Protein AF-A0A711BLQ0-F1 (afdb_monomer_lite)

Radius of gyration: 12.57 Å; chains: 1; bounding box: 32×21×40 Å

Secondary structure (DSSP, 8-state):
---B-SSHHHHHHHHHHHHT--GGGS-HHHHHHHHHHHHH--BHHHHHHHHHHHHHHHHHHHS---

Foldseek 3Di:
DQQFQPDLVSLQVVLCVLVVHHPVRDDPVLVVVLVVVVVVGRRNVVSNVVSCVVVVVVVVVPPPDD

Organism: Salmone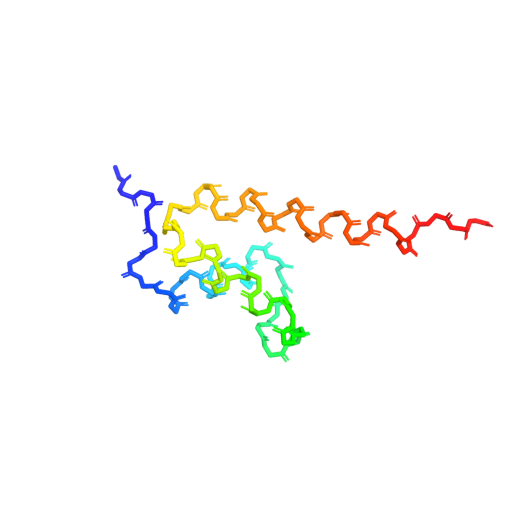lla enterica I (NCBI:txid59201)

Structure (mmCIF, N/CA/C/O backbone):
data_AF-A0A711BLQ0-F1
#
_entry.id   AF-A0A711BLQ0-F1
#
loop_
_atom_site.group_PDB
_atom_site.id
_atom_site.type_symbol
_atom_site.label_atom_id
_atom_site.label_alt_id
_atom_site.label_comp_id
_atom_site.label_asym_id
_atom_site.label_entity_id
_atom_site.label_seq_id
_atom_site.pdbx_PDB_ins_code
_atom_site.Cartn_x
_atom_site.Cartn_y
_atom_site.Cartn_z
_atom_site.occupancy
_atom_site.B_iso_or_equiv
_atom_site.auth_seq_id
_atom_site.auth_comp_id
_atom_site.auth_asym_id
_atom_site.auth_atom_id
_atom_site.pdbx_PDB_model_num
ATOM 1 N N . PHE A 1 1 ? -20.532 -3.129 3.838 1.00 48.56 1 PHE A N 1
ATOM 2 C CA . PHE A 1 1 ? -19.325 -3.910 4.159 1.00 48.56 1 PHE A CA 1
ATOM 3 C C . PHE A 1 1 ? -18.137 -2.990 4.004 1.00 48.56 1 PHE A C 1
ATOM 5 O O . PHE A 1 1 ? -18.006 -2.359 2.964 1.00 48.56 1 PHE A O 1
ATOM 12 N N . GLU A 1 2 ? -17.386 -2.807 5.081 1.00 55.47 2 GLU A N 1
ATOM 13 C CA . GLU A 1 2 ? -16.313 -1.820 5.188 1.00 55.47 2 GLU A CA 1
ATOM 14 C C . GLU A 1 2 ? -15.153 -2.234 4.267 1.00 55.47 2 GLU A C 1
ATOM 16 O O . GLU A 1 2 ? -14.504 -3.251 4.490 1.00 55.47 2 GLU A O 1
ATOM 21 N N . TYR A 1 3 ? -14.936 -1.490 3.180 1.00 75.50 3 TYR A N 1
ATOM 22 C CA . TYR A 1 3 ? -13.881 -1.741 2.185 1.00 75.50 3 TYR A CA 1
ATOM 23 C C . TYR A 1 3 ? -12.529 -1.172 2.641 1.00 75.50 3 TYR A C 1
ATOM 25 O O . TYR A 1 3 ? -11.751 -0.677 1.831 1.00 75.50 3 TYR A O 1
ATOM 33 N N . HIS A 1 4 ? -12.249 -1.195 3.941 1.00 84.25 4 HIS A N 1
ATOM 34 C CA . HIS A 1 4 ? -11.038 -0.614 4.504 1.00 84.25 4 HIS A CA 1
ATOM 35 C C . HIS A 1 4 ? -10.132 -1.695 5.063 1.00 84.25 4 HIS A C 1
ATOM 37 O O . HIS A 1 4 ? -10.589 -2.696 5.619 1.00 84.25 4 HIS A O 1
ATOM 43 N N . PHE A 1 5 ? -8.830 -1.493 4.910 1.00 84.75 5 PHE A N 1
ATOM 44 C CA . PHE A 1 5 ? -7.872 -2.344 5.584 1.00 84.75 5 PHE A CA 1
ATOM 45 C C . PHE A 1 5 ? -7.896 -2.044 7.084 1.00 84.75 5 PHE A C 1
ATOM 47 O O . PHE A 1 5 ? -7.737 -0.887 7.470 1.00 84.75 5 PHE A O 1
ATOM 54 N N . PRO A 1 6 ? -8.055 -3.067 7.942 1.00 84.25 6 PRO A N 1
ATOM 55 C CA . PRO A 1 6 ? -8.124 -2.862 9.387 1.00 84.25 6 PRO A CA 1
ATOM 56 C C . PRO A 1 6 ? -6.784 -2.393 9.967 1.00 84.25 6 PRO A C 1
ATOM 58 O O . PRO A 1 6 ? -6.750 -1.776 11.025 1.00 84.25 6 PRO A O 1
ATOM 61 N N . THR A 1 7 ? -5.669 -2.694 9.290 1.00 86.75 7 THR A N 1
ATOM 62 C CA . THR A 1 7 ? -4.321 -2.251 9.660 1.00 86.75 7 THR A CA 1
ATOM 63 C C . THR A 1 7 ? -3.437 -2.088 8.423 1.00 86.75 7 THR A C 1
ATOM 65 O O . THR A 1 7 ? -3.667 -2.716 7.387 1.00 86.75 7 THR A O 1
ATOM 68 N N . VAL A 1 8 ? -2.357 -1.312 8.563 1.00 87.06 8 VAL A N 1
ATOM 69 C CA . VAL A 1 8 ? -1.301 -1.158 7.544 1.00 87.06 8 VAL A CA 1
ATOM 70 C C . VAL A 1 8 ? -0.683 -2.511 7.165 1.00 87.06 8 VAL A C 1
ATOM 72 O O . VAL A 1 8 ? -0.397 -2.757 5.998 1.00 87.06 8 VAL A O 1
ATOM 75 N N . ILE A 1 9 ? -0.519 -3.428 8.127 1.00 88.12 9 ILE A N 1
ATOM 76 C CA . ILE A 1 9 ? 0.026 -4.772 7.870 1.00 88.12 9 ILE A CA 1
ATOM 77 C C . ILE A 1 9 ? -0.938 -5.588 7.001 1.00 88.12 9 ILE A C 1
ATOM 79 O O . ILE A 1 9 ? -0.508 -6.201 6.024 1.00 88.12 9 ILE A O 1
ATOM 83 N N . ALA A 1 10 ? -2.240 -5.562 7.311 1.00 88.12 10 ALA A N 1
ATOM 84 C CA . ALA A 1 10 ? -3.255 -6.238 6.503 1.00 88.12 10 ALA A CA 1
ATOM 85 C C . ALA A 1 10 ? -3.309 -5.678 5.074 1.00 88.12 10 ALA A C 1
ATOM 87 O O . ALA A 1 10 ? -3.452 -6.441 4.120 1.00 88.12 10 ALA A O 1
ATOM 88 N N . ALA A 1 11 ? -3.128 -4.364 4.922 1.00 89.19 11 ALA A N 1
ATOM 89 C CA . ALA A 1 11 ? -3.040 -3.733 3.614 1.00 89.19 11 ALA A CA 1
ATOM 90 C C . ALA A 1 11 ? -1.814 -4.209 2.829 1.00 89.19 11 ALA A C 1
ATOM 92 O O . ALA A 1 11 ? -1.952 -4.668 1.699 1.00 89.19 11 ALA A O 1
ATOM 93 N N . LYS A 1 12 ? -0.624 -4.181 3.444 1.00 88.75 12 LYS A N 1
ATOM 94 C CA . LYS A 1 12 ? 0.629 -4.650 2.828 1.00 88.75 12 LYS A CA 1
ATOM 95 C C . LYS A 1 12 ? 0.540 -6.113 2.379 1.00 88.75 12 LYS A C 1
ATOM 97 O O . LYS A 1 12 ? 1.006 -6.440 1.291 1.00 88.75 12 LYS A O 1
ATOM 102 N N . LEU A 1 13 ? -0.090 -6.980 3.176 1.00 88.19 13 LEU A N 1
ATOM 103 C CA . LEU A 1 13 ? -0.330 -8.379 2.804 1.00 88.19 13 LEU A CA 1
ATOM 104 C C . LEU A 1 13 ? -1.289 -8.509 1.617 1.00 88.19 13 LEU A C 1
ATOM 106 O O . LEU A 1 13 ? -0.997 -9.248 0.685 1.00 88.19 13 LEU A O 1
ATOM 110 N N . ALA A 1 14 ? -2.400 -7.772 1.621 1.00 88.62 14 ALA A N 1
ATOM 111 C CA . ALA A 1 14 ? -3.361 -7.808 0.522 1.00 88.62 14 ALA A CA 1
ATOM 112 C C . ALA A 1 14 ? -2.787 -7.251 -0.787 1.00 88.62 14 ALA A C 1
ATOM 114 O O . ALA A 1 14 ? -3.133 -7.731 -1.858 1.00 88.62 14 ALA A O 1
ATOM 115 N N . ILE A 1 15 ? -1.904 -6.255 -0.705 1.00 87.62 15 ILE A N 1
ATOM 116 C CA . ILE A 1 15 ? -1.175 -5.721 -1.858 1.00 87.62 15 ILE A CA 1
ATOM 117 C C . ILE A 1 15 ? -0.218 -6.773 -2.421 1.00 87.62 15 ILE A C 1
ATOM 119 O O . ILE A 1 15 ? -0.158 -6.961 -3.631 1.00 87.62 15 ILE A O 1
ATOM 123 N N . ALA A 1 16 ? 0.524 -7.466 -1.555 1.00 88.88 16 ALA A N 1
ATOM 124 C CA . ALA A 1 16 ? 1.425 -8.534 -1.976 1.00 88.88 16 ALA A CA 1
ATOM 125 C C . ALA A 1 16 ? 0.679 -9.695 -2.646 1.00 88.88 16 ALA A C 1
ATOM 127 O O . ALA A 1 16 ? 1.170 -10.254 -3.625 1.00 88.88 16 ALA A O 1
ATOM 128 N N . ASP A 1 17 ? -0.506 -10.023 -2.131 1.00 88.31 17 ASP A N 1
ATOM 129 C CA . ASP A 1 17 ? -1.410 -11.016 -2.710 1.00 88.31 17 ASP A CA 1
ATOM 130 C C . ASP A 1 17 ? -1.953 -10.559 -4.079 1.00 88.31 17 ASP A C 1
ATOM 132 O O . ASP A 1 17 ? -1.841 -11.301 -5.051 1.00 88.31 17 ASP A O 1
ATOM 136 N N . ASP A 1 18 ? -2.430 -9.310 -4.196 1.00 86.75 18 ASP A N 1
ATOM 137 C CA . ASP A 1 18 ? -2.960 -8.740 -5.452 1.00 86.75 18 ASP A CA 1
ATOM 138 C C . ASP A 1 18 ? -1.891 -8.643 -6.552 1.00 86.75 18 ASP A C 1
ATOM 140 O O . ASP A 1 18 ? -2.154 -8.952 -7.713 1.00 86.75 18 ASP A O 1
ATOM 144 N N . LEU A 1 19 ? -0.667 -8.255 -6.182 1.00 83.44 19 LEU A N 1
ATOM 145 C CA . LEU A 1 19 ? 0.468 -8.167 -7.102 1.00 83.44 19 LEU A CA 1
ATOM 146 C C . LEU A 1 19 ? 1.137 -9.522 -7.366 1.00 83.44 19 LEU A C 1
ATOM 148 O O . LEU A 1 19 ? 1.994 -9.602 -8.244 1.00 83.44 19 LEU A O 1
ATOM 152 N N . ALA A 1 20 ? 0.799 -10.565 -6.599 1.00 87.00 20 ALA A N 1
ATOM 153 C CA . ALA A 1 20 ? 1.513 -11.843 -6.556 1.00 87.00 20 ALA A CA 1
ATOM 154 C C . ALA A 1 20 ? 3.038 -11.699 -6.323 1.00 87.00 20 ALA A C 1
ATOM 156 O O . ALA A 1 20 ? 3.835 -12.548 -6.733 1.00 87.00 20 ALA A O 1
ATOM 157 N N . ILE A 1 21 ? 3.458 -10.623 -5.647 1.00 82.75 21 ILE A N 1
ATOM 158 C CA . ILE A 1 21 ? 4.857 -10.319 -5.323 1.00 82.75 21 ILE A CA 1
ATOM 159 C C . ILE A 1 21 ? 4.979 -10.243 -3.799 1.00 82.75 21 ILE A C 1
ATOM 161 O O . ILE A 1 21 ? 4.335 -9.401 -3.175 1.00 82.75 21 ILE A O 1
ATOM 165 N N . PRO A 1 22 ? 5.824 -11.067 -3.157 1.00 84.69 22 PRO A N 1
ATOM 166 C CA . PRO A 1 22 ? 6.008 -10.978 -1.715 1.00 84.69 22 PRO A CA 1
ATOM 167 C C . PRO A 1 22 ? 6.657 -9.639 -1.341 1.00 84.69 22 PRO A C 1
ATOM 169 O O . PRO A 1 22 ? 7.617 -9.222 -1.987 1.00 84.69 22 PRO A O 1
ATOM 172 N N . LEU A 1 23 ? 6.215 -9.013 -0.241 1.00 79.31 23 LEU A N 1
ATOM 173 C CA . LEU A 1 23 ? 6.804 -7.767 0.295 1.00 79.31 23 LEU A CA 1
ATOM 174 C C . LEU A 1 23 ? 8.332 -7.841 0.397 1.00 79.31 23 LEU A C 1
ATOM 176 O O . LEU A 1 23 ? 9.020 -6.858 0.140 1.00 79.31 23 LEU A O 1
ATOM 180 N N . ALA A 1 24 ? 8.868 -9.019 0.731 1.00 82.94 24 ALA A N 1
ATOM 181 C CA . ALA A 1 24 ? 10.302 -9.288 0.812 1.00 82.94 24 ALA A CA 1
ATOM 182 C C . ALA A 1 24 ? 11.058 -9.051 -0.511 1.00 82.94 24 ALA A C 1
ATOM 184 O O . ALA A 1 24 ? 12.232 -8.701 -0.470 1.00 82.94 24 ALA A O 1
ATOM 185 N N . ARG A 1 25 ? 10.394 -9.219 -1.663 1.00 82.62 25 ARG A N 1
ATOM 186 C CA . ARG A 1 25 ? 10.947 -8.977 -3.006 1.00 82.62 25 ARG A CA 1
ATOM 187 C C . ARG A 1 25 ? 10.710 -7.566 -3.533 1.00 82.62 25 ARG A C 1
ATOM 189 O O . ARG A 1 25 ? 11.300 -7.213 -4.544 1.00 82.62 25 ARG A O 1
ATOM 196 N N . MET A 1 26 ? 9.856 -6.789 -2.875 1.00 84.25 26 MET A N 1
ATOM 197 C CA . MET A 1 26 ? 9.662 -5.381 -3.207 1.00 84.25 26 MET A CA 1
ATOM 198 C C . MET A 1 26 ? 10.873 -4.565 -2.758 1.00 84.25 26 MET A C 1
ATOM 200 O O . MET A 1 26 ? 11.409 -4.812 -1.669 1.00 84.25 26 MET A O 1
ATOM 204 N N . SER A 1 27 ? 11.262 -3.587 -3.573 1.00 86.25 27 SER A N 1
ATOM 205 C CA . SER A 1 27 ? 12.321 -2.635 -3.238 1.00 86.25 27 SER A CA 1
ATOM 206 C C . SER A 1 27 ? 11.879 -1.706 -2.106 1.00 86.25 27 SER A C 1
ATOM 208 O O . SER A 1 27 ? 10.685 -1.522 -1.860 1.00 86.25 27 SER A O 1
ATOM 210 N N . ASP A 1 28 ? 12.828 -1.074 -1.419 1.00 87.31 28 ASP A N 1
ATOM 211 C CA . ASP A 1 28 ? 12.501 -0.104 -0.368 1.00 87.31 28 ASP A CA 1
ATOM 212 C C . ASP A 1 28 ? 11.673 1.079 -0.898 1.00 87.31 28 ASP A C 1
ATOM 214 O O . ASP A 1 28 ? 10.795 1.570 -0.193 1.00 87.31 28 ASP A O 1
ATOM 218 N N . GLU A 1 29 ? 11.866 1.465 -2.164 1.00 87.19 29 GLU A N 1
ATOM 219 C CA . GLU A 1 29 ? 11.043 2.474 -2.843 1.00 87.19 29 GLU A CA 1
ATOM 220 C C . GLU A 1 29 ? 9.579 2.028 -2.998 1.00 87.19 29 GLU A C 1
ATOM 222 O O . GLU A 1 29 ? 8.672 2.781 -2.646 1.00 87.19 29 GLU A O 1
ATOM 227 N N . ASP A 1 30 ? 9.334 0.784 -3.433 1.00 87.44 30 ASP A N 1
ATOM 228 C CA . ASP A 1 30 ? 7.981 0.213 -3.532 1.00 87.44 30 ASP A CA 1
ATOM 229 C C . ASP A 1 30 ? 7.286 0.222 -2.170 1.00 87.44 30 ASP A C 1
ATOM 231 O O . 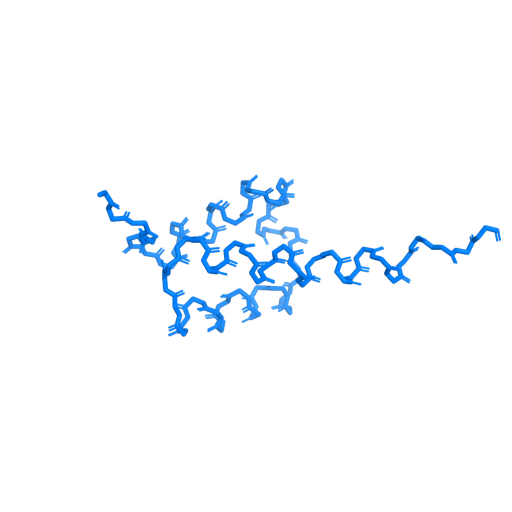ASP A 1 30 ? 6.125 0.612 -2.035 1.00 87.44 30 ASP A O 1
ATOM 235 N N . ARG A 1 31 ? 8.017 -0.198 -1.131 1.00 87.62 31 ARG A N 1
ATOM 236 C CA . ARG A 1 31 ? 7.496 -0.247 0.236 1.00 87.62 31 ARG A CA 1
ATOM 237 C C . ARG A 1 31 ? 7.190 1.147 0.769 1.00 87.62 31 ARG A C 1
ATOM 239 O O . ARG A 1 31 ? 6.161 1.302 1.421 1.00 87.62 31 ARG A O 1
ATOM 246 N N . ALA A 1 32 ? 8.045 2.132 0.497 1.00 90.06 32 ALA A N 1
ATOM 247 C CA . ALA A 1 32 ? 7.833 3.521 0.896 1.00 90.06 32 ALA A CA 1
ATOM 248 C C . ALA A 1 32 ? 6.631 4.143 0.170 1.00 90.06 32 ALA A C 1
ATOM 250 O O . ALA A 1 32 ? 5.820 4.820 0.800 1.00 90.06 32 ALA A O 1
ATOM 251 N N . PHE A 1 33 ? 6.467 3.859 -1.125 1.00 89.81 33 PHE A N 1
ATOM 252 C CA . PHE A 1 33 ? 5.306 4.302 -1.897 1.00 89.81 33 PHE A CA 1
ATOM 253 C C . PHE A 1 33 ? 4.003 3.718 -1.340 1.00 89.81 33 PHE A C 1
ATOM 255 O O . PHE A 1 33 ? 3.045 4.451 -1.087 1.00 89.81 33 PHE A O 1
ATOM 262 N N . ILE A 1 34 ? 3.991 2.408 -1.069 1.00 89.25 34 ILE A N 1
ATOM 263 C CA . ILE A 1 34 ? 2.864 1.739 -0.413 1.00 89.25 34 ILE A CA 1
ATOM 264 C C . ILE A 1 34 ? 2.572 2.394 0.944 1.00 89.25 34 ILE A C 1
ATOM 266 O O . ILE A 1 34 ? 1.421 2.701 1.233 1.00 89.25 34 ILE A O 1
ATOM 270 N N . ASP A 1 35 ? 3.588 2.637 1.773 1.00 90.56 35 ASP A N 1
ATOM 271 C CA . ASP A 1 35 ? 3.417 3.234 3.103 1.00 90.56 35 ASP A CA 1
ATOM 272 C C . ASP A 1 35 ? 2.848 4.664 3.050 1.00 90.56 35 ASP A C 1
ATOM 274 O O . ASP A 1 35 ? 1.955 5.000 3.831 1.00 90.56 35 ASP A O 1
ATOM 278 N N . SER A 1 36 ? 3.276 5.469 2.071 1.00 91.81 36 SER A N 1
ATOM 279 C CA . SER A 1 36 ? 2.721 6.805 1.819 1.00 91.81 36 SER A CA 1
ATOM 280 C C . SER A 1 36 ? 1.228 6.738 1.500 1.00 91.81 36 SER A C 1
ATOM 282 O O . SER A 1 36 ? 0.431 7.423 2.140 1.00 91.81 36 SER A O 1
ATOM 284 N N . ILE A 1 37 ? 0.824 5.847 0.585 1.00 91.31 37 ILE A N 1
ATOM 285 C CA . ILE A 1 37 ? -0.593 5.666 0.238 1.00 91.31 37 ILE A CA 1
ATOM 286 C C . ILE A 1 37 ? -1.393 5.196 1.453 1.00 91.31 37 ILE A C 1
ATOM 288 O O . ILE A 1 37 ? -2.485 5.701 1.682 1.00 91.31 37 ILE A O 1
ATOM 292 N N . LEU A 1 38 ? -0.865 4.261 2.246 1.00 89.2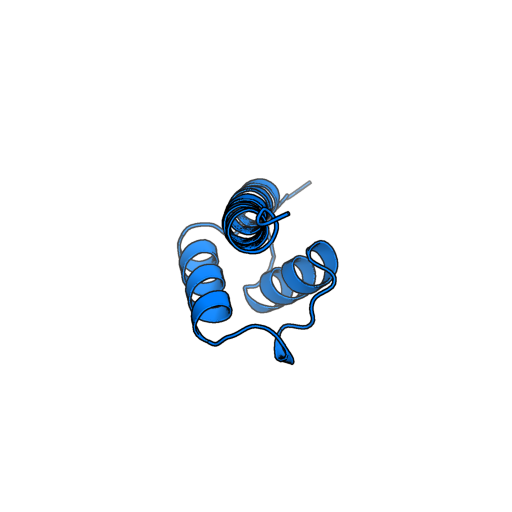5 38 LEU A N 1
ATOM 293 C CA . LEU A 1 38 ? -1.553 3.747 3.437 1.00 89.25 38 LEU A CA 1
ATOM 294 C C . LEU A 1 38 ? -1.685 4.789 4.552 1.00 89.25 38 LEU A C 1
ATOM 296 O O . LEU A 1 38 ? -2.606 4.696 5.363 1.00 89.25 38 LEU A O 1
ATOM 300 N N . THR A 1 39 ? -0.786 5.773 4.579 1.00 89.25 39 THR A N 1
ATOM 301 C CA . THR A 1 39 ? -0.871 6.934 5.472 1.00 89.25 39 THR A CA 1
ATOM 302 C C . THR A 1 39 ? -1.936 7.926 4.998 1.00 89.25 39 THR A C 1
ATOM 304 O O . THR A 1 39 ? -2.607 8.541 5.825 1.00 89.25 39 THR A O 1
ATOM 307 N N . GLU A 1 40 ? -2.139 8.061 3.685 1.00 90.75 40 GLU A N 1
ATOM 308 C CA . GLU A 1 40 ? -3.203 8.896 3.112 1.00 90.75 40 GLU A CA 1
ATOM 309 C C . GLU A 1 40 ? -4.588 8.234 3.199 1.00 90.75 40 GLU A C 1
ATOM 311 O O . GLU A 1 40 ? -5.576 8.885 3.539 1.00 90.75 40 GLU A O 1
ATOM 316 N N . THR A 1 41 ? -4.683 6.944 2.866 1.00 88.62 41 THR A N 1
ATOM 317 C CA . THR A 1 41 ? -5.948 6.219 2.722 1.00 88.62 41 THR A CA 1
ATOM 318 C C . THR A 1 41 ? -5.782 4.727 3.010 1.00 88.62 41 THR A C 1
ATOM 320 O O . THR A 1 41 ? -4.897 4.046 2.500 1.00 88.62 41 THR A O 1
ATOM 323 N N . LEU A 1 42 ? -6.700 4.177 3.807 1.00 88.50 42 LEU A N 1
ATOM 324 C CA . LEU A 1 42 ? -6.827 2.731 4.027 1.00 88.50 42 LEU A CA 1
ATOM 325 C C . LEU A 1 42 ? -7.970 2.123 3.209 1.00 88.50 42 LEU A C 1
ATOM 327 O O . LEU A 1 42 ? -8.385 0.994 3.469 1.00 88.50 42 LEU A O 1
ATOM 331 N N . ASN A 1 43 ? -8.523 2.862 2.243 1.00 90.12 43 ASN A N 1
ATOM 332 C CA . ASN A 1 43 ? -9.576 2.344 1.380 1.00 90.12 43 ASN A CA 1
ATOM 333 C C . ASN A 1 43 ? -8.997 1.327 0.390 1.00 90.12 43 ASN A C 1
ATOM 335 O O . ASN A 1 43 ? -8.192 1.669 -0.472 1.00 90.12 43 ASN A O 1
ATOM 339 N N . ARG A 1 44 ? -9.440 0.072 0.487 1.00 86.25 44 ARG A N 1
ATOM 340 C CA . ARG A 1 44 ? -8.942 -1.048 -0.316 1.00 86.25 44 ARG A CA 1
ATOM 341 C C . ARG A 1 44 ? -9.000 -0.761 -1.812 1.00 86.25 44 ARG A C 1
ATOM 343 O O . ARG A 1 44 ? -8.048 -1.071 -2.520 1.00 86.25 44 ARG A O 1
ATOM 350 N N . SER A 1 45 ? -10.103 -0.195 -2.291 1.00 87.81 45 SER A N 1
ATOM 351 C CA . SER A 1 45 ? -10.295 0.059 -3.721 1.00 87.81 45 SER A CA 1
ATOM 352 C C . SER A 1 45 ? -9.334 1.128 -4.233 1.00 87.81 45 SER A C 1
ATOM 354 O O . SER A 1 45 ? -8.752 0.963 -5.301 1.00 87.81 45 SER A O 1
ATOM 356 N N . GLU A 1 46 ? -9.134 2.195 -3.460 1.00 90.12 46 GLU A N 1
ATOM 357 C CA . GLU A 1 46 ? -8.241 3.294 -3.832 1.00 90.12 46 GLU A CA 1
ATOM 358 C C . GLU A 1 46 ? -6.766 2.888 -3.756 1.00 90.12 46 GLU A C 1
ATOM 360 O O . GLU A 1 46 ? -6.015 3.107 -4.708 1.00 90.12 46 GLU A O 1
ATOM 365 N N . VAL A 1 47 ? -6.379 2.218 -2.665 1.00 90.50 47 VAL A N 1
ATOM 366 C CA . VAL A 1 47 ? -5.027 1.685 -2.457 1.00 90.50 47 VAL A CA 1
ATOM 367 C C . VAL A 1 47 ? -4.636 0.762 -3.612 1.00 90.50 47 VAL A C 1
ATOM 369 O O . VAL A 1 47 ? -3.611 0.980 -4.257 1.00 90.50 47 VAL A O 1
ATOM 372 N N . LEU A 1 48 ? -5.467 -0.240 -3.923 1.00 87.38 48 LEU A N 1
ATOM 373 C CA . LEU A 1 48 ? -5.169 -1.199 -4.990 1.00 87.38 48 LEU A CA 1
ATOM 374 C C . LEU A 1 48 ? -5.161 -0.547 -6.375 1.00 87.38 48 LEU A C 1
ATOM 376 O O . LEU A 1 48 ? -4.318 -0.895 -7.198 1.00 87.38 48 LEU A O 1
ATOM 380 N N . ALA A 1 49 ? -6.057 0.408 -6.642 1.00 90.12 49 ALA A N 1
ATOM 381 C CA . ALA A 1 49 ? -6.078 1.115 -7.920 1.00 90.12 49 ALA A CA 1
ATOM 382 C C . ALA A 1 49 ? -4.778 1.898 -8.159 1.00 90.12 49 ALA A C 1
ATOM 384 O O . ALA A 1 49 ? -4.181 1.766 -9.228 1.00 90.12 49 ALA A O 1
ATOM 385 N N . ARG A 1 50 ? -4.308 2.655 -7.159 1.00 90.94 50 ARG A N 1
ATOM 386 C CA . ARG A 1 50 ? -3.066 3.439 -7.262 1.00 90.94 50 ARG A CA 1
ATOM 387 C C . ARG A 1 50 ? -1.826 2.566 -7.361 1.00 90.94 50 ARG A C 1
ATOM 389 O O . AR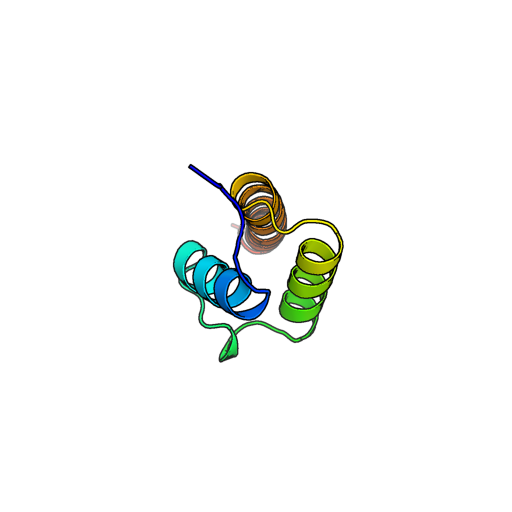G A 1 50 ? -0.942 2.844 -8.165 1.00 90.94 50 ARG A O 1
ATOM 396 N N . ILE A 1 51 ? -1.768 1.496 -6.575 1.00 88.56 51 ILE A N 1
ATOM 397 C CA . ILE A 1 51 ? -0.639 0.568 -6.617 1.00 88.56 51 ILE A CA 1
ATOM 398 C C . ILE A 1 51 ? -0.593 -0.140 -7.970 1.00 88.56 51 ILE A C 1
ATOM 400 O O . ILE A 1 51 ? 0.461 -0.188 -8.595 1.00 88.56 51 ILE A O 1
ATOM 404 N N . ARG A 1 52 ? -1.728 -0.624 -8.482 1.00 87.50 52 ARG A N 1
ATOM 405 C CA . ARG A 1 52 ? -1.777 -1.231 -9.817 1.00 87.50 52 ARG A CA 1
ATOM 406 C C . ARG A 1 52 ? -1.295 -0.266 -10.900 1.00 87.50 52 ARG A C 1
ATOM 408 O O . ARG A 1 52 ? -0.582 -0.697 -11.799 1.00 87.50 52 ARG A O 1
ATOM 415 N N . ASP A 1 53 ? -1.679 1.005 -10.826 1.00 89.75 53 ASP A N 1
ATOM 416 C CA . ASP A 1 53 ? -1.235 2.036 -11.768 1.00 89.75 53 ASP A CA 1
ATOM 417 C C . ASP A 1 53 ? 0.286 2.274 -11.696 1.00 89.75 53 ASP A C 1
ATOM 419 O O . ASP A 1 53 ? 0.979 2.246 -12.715 1.00 89.75 53 ASP A O 1
ATOM 423 N N . TYR A 1 54 ? 0.832 2.370 -10.482 1.00 88.12 54 TYR A N 1
ATOM 424 C CA . TYR A 1 54 ? 2.270 2.493 -10.240 1.00 88.12 54 TYR A CA 1
ATOM 425 C C . TYR A 1 54 ? 3.072 1.295 -10.783 1.00 88.12 54 TYR A C 1
ATOM 427 O O . TYR A 1 54 ? 4.046 1.463 -11.514 1.00 88.12 54 TYR A O 1
ATOM 435 N N . PHE A 1 55 ? 2.636 0.064 -10.503 1.00 84.06 55 PHE A N 1
ATOM 436 C CA . PHE A 1 55 ? 3.322 -1.133 -11.002 1.00 84.06 55 PHE A CA 1
ATOM 437 C C . PHE A 1 55 ? 3.145 -1.324 -12.517 1.00 84.06 55 PHE A C 1
ATOM 439 O O . PHE A 1 55 ? 4.073 -1.775 -13.191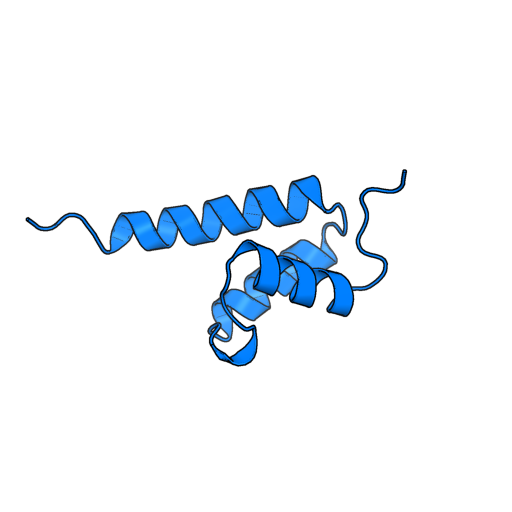 1.00 84.06 55 PHE A O 1
ATOM 446 N N . ARG A 1 56 ? 1.984 -0.955 -13.078 1.00 84.50 56 ARG A N 1
ATOM 447 C CA . ARG A 1 56 ? 1.736 -0.999 -14.528 1.00 84.50 56 ARG A CA 1
ATOM 448 C C . ARG A 1 56 ? 2.606 0.004 -15.279 1.00 84.50 56 ARG A C 1
ATOM 450 O O . ARG A 1 56 ? 3.152 -0.349 -16.321 1.00 84.50 56 ARG A O 1
ATOM 457 N N . SER A 1 57 ? 2.730 1.230 -14.775 1.00 81.50 57 SER A N 1
ATOM 458 C CA . SER A 1 57 ? 3.579 2.253 -15.396 1.00 81.50 57 SER A CA 1
ATOM 459 C C . SER A 1 57 ? 5.057 1.856 -15.381 1.00 81.50 57 SER A C 1
ATOM 461 O O . SER A 1 57 ? 5.738 2.076 -16.379 1.00 81.50 57 SER A O 1
ATOM 463 N N . ARG A 1 58 ? 5.529 1.173 -14.326 1.00 75.38 58 ARG A N 1
ATOM 464 C CA . ARG A 1 58 ? 6.868 0.560 -14.315 1.00 75.38 58 ARG A CA 1
ATOM 465 C C . ARG A 1 58 ? 7.025 -0.592 -15.310 1.00 75.38 58 ARG A C 1
ATOM 467 O O . ARG A 1 58 ? 7.971 -0.572 -16.086 1.00 75.38 58 ARG A O 1
ATOM 474 N N . GLN A 1 59 ? 6.106 -1.563 -15.344 1.00 66.81 59 GLN A N 1
ATOM 475 C CA . GLN A 1 59 ? 6.194 -2.679 -16.306 1.00 66.81 59 GLN A CA 1
ATOM 476 C C . GLN A 1 59 ? 6.153 -2.202 -17.762 1.00 66.81 59 GLN A C 1
ATOM 478 O O . GLN A 1 59 ? 6.864 -2.736 -18.607 1.00 66.81 59 GLN A O 1
ATOM 483 N N . SER A 1 60 ? 5.364 -1.167 -18.054 1.00 56.81 60 SER A N 1
ATOM 484 C CA . SER A 1 60 ? 5.255 -0.608 -19.403 1.00 56.81 60 SER A CA 1
ATOM 485 C C . SER A 1 60 ? 6.514 0.140 -19.870 1.00 56.81 60 SER A C 1
ATOM 487 O O . SER A 1 60 ? 6.599 0.460 -21.053 1.00 56.81 60 SER A O 1
ATOM 489 N N . GLY A 1 61 ? 7.463 0.445 -18.977 1.00 52.78 61 GLY A N 1
ATOM 490 C CA . GLY A 1 61 ? 8.735 1.088 -19.323 1.00 52.78 61 GLY A CA 1
ATOM 491 C C . GLY A 1 61 ? 9.865 0.115 -19.680 1.00 52.78 61 GLY A C 1
ATOM 492 O O . GLY A 1 61 ? 10.839 0.539 -20.296 1.00 52.78 61 GLY A O 1
ATOM 493 N N . GLU A 1 62 ? 9.742 -1.168 -19.322 1.00 52.59 62 GLU A N 1
ATOM 494 C CA . GLU A 1 62 ? 10.811 -2.174 -19.478 1.00 52.59 62 GLU A CA 1
ATOM 495 C C . GLU A 1 62 ? 10.561 -3.207 -20.590 1.00 52.59 62 GLU A C 1
ATOM 497 O O . GLU A 1 62 ? 11.490 -3.917 -20.962 1.00 52.59 62 GLU A O 1
ATOM 502 N N . ASP A 1 63 ? 9.369 -3.254 -21.190 1.00 52.28 63 ASP A N 1
ATOM 503 C CA . ASP A 1 63 ? 9.047 -4.213 -22.256 1.00 52.28 63 ASP A CA 1
ATOM 504 C C . ASP A 1 63 ? 8.430 -3.499 -23.464 1.00 52.28 63 ASP A C 1
ATOM 506 O O . ASP A 1 63 ? 7.224 -3.496 -23.640 1.00 52.28 63 ASP A O 1
ATOM 510 N N . HIS A 1 64 ? 9.253 -2.802 -24.253 1.00 47.06 64 HIS A N 1
ATOM 511 C CA . HIS A 1 64 ? 9.003 -2.498 -25.673 1.00 47.06 64 HIS A CA 1
ATOM 512 C C . HIS A 1 64 ? 10.305 -1.983 -26.320 1.00 47.06 64 HIS A C 1
ATOM 514 O O . HIS A 1 64 ? 10.405 -0.851 -26.788 1.00 47.06 64 HIS A O 1
ATOM 520 N N . ALA A 1 65 ? 11.327 -2.834 -26.365 1.00 44.00 65 ALA A N 1
ATOM 521 C CA . ALA A 1 65 ? 12.356 -2.758 -27.398 1.00 44.00 65 ALA A CA 1
ATOM 522 C C . ALA A 1 65 ? 12.382 -4.126 -28.084 1.00 44.00 65 ALA A C 1
ATOM 524 O O . ALA A 1 65 ? 12.976 -5.074 -27.575 1.00 44.00 65 ALA A O 1
ATOM 525 N N . GLY A 1 66 ? 11.602 -4.226 -29.165 1.00 40.22 66 GLY A N 1
ATOM 526 C CA . GLY A 1 66 ? 11.666 -5.338 -30.114 1.00 40.22 66 GLY A CA 1
ATOM 527 C C . GLY A 1 66 ? 12.882 -5.262 -31.026 1.00 40.22 66 GLY A C 1
ATOM 528 O O . GLY A 1 66 ? 13.654 -4.281 -30.921 1.00 40.22 66 GLY A O 1
#

pLDDT: mean 81.61, std 13.33, range [40.22, 91.81]

Seque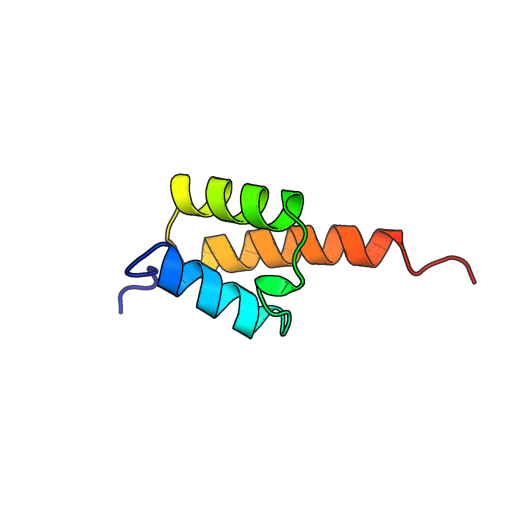nce (66 aa):
FEYHFPTVIAAKLAIADDLAIPLARMSDEDRAFIDSILTETLNRSEVLARIRDYFRSRQSGEDHAG